Protein AF-A0A939FI98-F1 (afdb_monomer_lite)

Foldseek 3Di:
DPPPQLVVLQVVLVVQLVVCCVPPNCLDVSNLVSLQSNLVSCVVVVNPVSSVVSVVSSVVSPVVNVD

Structure (mmCIF, N/CA/C/O backbone):
data_AF-A0A939FI98-F1
#
_entry.id   AF-A0A939FI98-F1
#
loop_
_atom_site.group_PDB
_atom_site.id
_atom_site.type_symbol
_atom_site.label_atom_id
_atom_site.label_alt_id
_atom_site.label_comp_id
_atom_site.label_asym_id
_atom_site.label_entity_id
_atom_site.label_seq_id
_atom_site.pdbx_PDB_ins_code
_atom_site.Cartn_x
_atom_site.Cartn_y
_atom_site.Cartn_z
_atom_site.occupancy
_atom_site.B_iso_or_equiv
_atom_site.auth_seq_id
_atom_site.auth_comp_id
_atom_site.auth_asym_id
_atom_site.auth_atom_id
_atom_site.pdbx_PDB_model_num
ATOM 1 N N . MET A 1 1 ? 18.662 -15.197 -12.268 1.00 36.38 1 MET A N 1
ATOM 2 C CA . MET A 1 1 ? 17.936 -14.163 -11.509 1.00 36.38 1 MET A CA 1
ATOM 3 C C . MET A 1 1 ? 16.591 -14.035 -12.191 1.00 36.38 1 MET A C 1
ATOM 5 O O . MET A 1 1 ? 16.567 -13.577 -13.323 1.00 36.38 1 MET A O 1
ATOM 9 N N . VAL A 1 2 ? 15.527 -14.600 -11.611 1.00 46.19 2 VAL A N 1
ATOM 10 C CA . VAL A 1 2 ? 14.174 -14.383 -12.139 1.00 46.19 2 VAL A CA 1
ATOM 11 C C . VAL A 1 2 ? 13.858 -12.940 -11.751 1.00 46.19 2 VAL A C 1
ATOM 13 O O . VAL A 1 2 ? 13.734 -12.634 -10.570 1.00 46.19 2 VAL A O 1
ATOM 16 N N . GLY A 1 3 ? 13.971 -12.017 -12.706 1.00 48.12 3 GLY A N 1
ATOM 17 C CA . GLY A 1 3 ? 13.494 -10.658 -12.491 1.00 48.12 3 GLY A CA 1
ATOM 18 C C . GLY A 1 3 ? 11.994 -10.788 -12.321 1.00 48.12 3 GLY A C 1
ATOM 19 O O . GLY A 1 3 ? 11.345 -11.303 -13.228 1.00 48.12 3 GLY A O 1
ATOM 20 N N . GLY A 1 4 ? 11.473 -10.447 -11.143 1.00 53.97 4 GLY A N 1
ATOM 21 C CA . GLY A 1 4 ? 10.0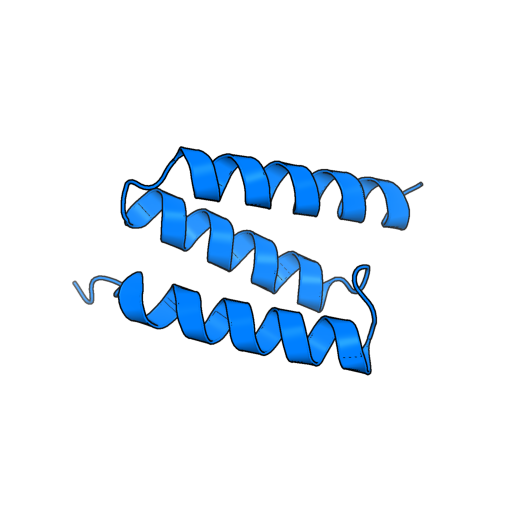35 -10.296 -10.983 1.00 53.97 4 GLY A CA 1
ATOM 22 C C . GLY A 1 4 ? 9.598 -9.311 -12.051 1.00 53.97 4 GLY A C 1
ATOM 23 O O . GLY A 1 4 ? 10.106 -8.200 -12.089 1.00 53.97 4 GLY A O 1
ATOM 24 N N . GLU A 1 5 ? 8.793 -9.761 -13.003 1.00 64.62 5 GLU A N 1
ATOM 25 C CA . GLU A 1 5 ? 8.278 -8.905 -14.061 1.00 64.62 5 GLU A CA 1
ATOM 26 C C . GLU A 1 5 ? 7.256 -7.980 -13.389 1.00 64.62 5 GLU A C 1
ATOM 28 O O . GLU A 1 5 ? 6.163 -8.457 -13.060 1.00 64.62 5 GLU A O 1
ATOM 33 N N . PRO A 1 6 ? 7.564 -6.691 -13.141 1.00 61.59 6 PRO A N 1
ATOM 34 C CA . PRO A 1 6 ? 6.592 -5.799 -12.514 1.00 61.59 6 PRO A CA 1
ATOM 35 C C . PRO A 1 6 ? 5.328 -5.687 -13.383 1.00 61.59 6 PRO A C 1
ATOM 37 O O . PRO A 1 6 ? 4.222 -5.575 -12.864 1.00 61.59 6 PRO A O 1
ATOM 40 N N . ASP A 1 7 ? 5.485 -5.893 -14.694 1.00 64.75 7 ASP A N 1
ATOM 41 C CA . ASP A 1 7 ? 4.432 -6.021 -15.705 1.00 64.75 7 ASP A CA 1
ATOM 42 C C . ASP A 1 7 ? 3.394 -7.118 -15.389 1.00 64.75 7 ASP A C 1
ATOM 44 O O . ASP A 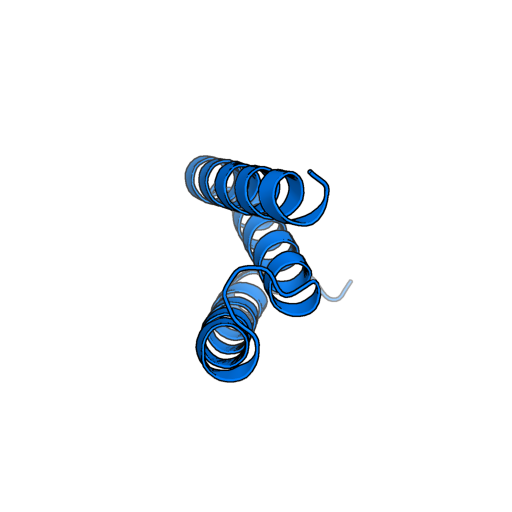1 7 ? 2.221 -6.987 -15.722 1.00 64.75 7 ASP A O 1
ATOM 48 N N . ARG A 1 8 ? 3.795 -8.196 -14.696 1.00 71.19 8 ARG A N 1
ATOM 49 C CA . ARG A 1 8 ? 2.878 -9.257 -14.236 1.00 71.19 8 ARG A CA 1
ATOM 50 C C . ARG A 1 8 ? 2.372 -9.036 -12.816 1.00 71.19 8 ARG A C 1
ATOM 52 O O . ARG A 1 8 ? 1.281 -9.497 -12.489 1.00 71.19 8 ARG A O 1
ATOM 59 N N . ALA A 1 9 ? 3.155 -8.367 -11.973 1.00 76.00 9 ALA A N 1
ATOM 60 C CA . ALA A 1 9 ? 2.785 -8.097 -10.587 1.00 76.00 9 ALA A CA 1
ATOM 61 C C . ALA A 1 9 ? 1.656 -7.062 -10.489 1.00 76.00 9 ALA A C 1
ATOM 63 O O . ALA A 1 9 ? 0.745 -7.244 -9.684 1.00 76.00 9 ALA A O 1
ATOM 64 N N . ILE A 1 10 ? 1.684 -6.032 -11.341 1.00 79.06 10 ILE A N 1
ATOM 65 C CA . ILE A 1 10 ? 0.672 -4.967 -11.392 1.00 79.06 10 ILE A CA 1
ATOM 66 C C . ILE A 1 10 ? -0.748 -5.525 -11.607 1.00 79.06 10 ILE A C 1
ATOM 68 O O . ILE A 1 10 ? -1.565 -5.382 -10.696 1.00 79.06 10 ILE A O 1
ATOM 72 N N . PRO A 1 11 ? -1.054 -6.246 -12.706 1.00 82.56 11 PRO A N 1
ATOM 73 C CA . PRO A 1 11 ? -2.418 -6.716 -12.962 1.00 82.56 11 PRO A CA 1
ATOM 74 C C . PRO A 1 11 ? -2.899 -7.750 -11.935 1.00 82.56 11 PRO A C 1
ATOM 76 O O . PRO A 1 11 ? -4.092 -7.828 -11.646 1.00 82.56 11 PRO A O 1
ATOM 79 N N . LEU A 1 12 ? -1.987 -8.541 -11.356 1.00 81.56 12 LEU A N 1
ATOM 80 C CA . LEU A 1 12 ? -2.322 -9.467 -10.272 1.00 81.56 12 LEU A CA 1
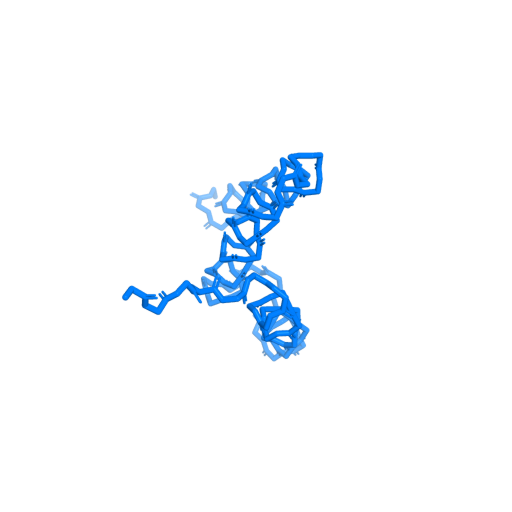ATOM 81 C C . LEU A 1 12 ? -2.714 -8.723 -8.994 1.00 81.56 12 LEU A C 1
ATOM 83 O O . LEU A 1 12 ? -3.708 -9.081 -8.367 1.00 81.56 12 LEU A O 1
ATOM 87 N N . CYS A 1 13 ? -1.956 -7.695 -8.609 1.00 79.62 13 CYS A N 1
ATOM 88 C CA . CYS A 1 13 ? -2.272 -6.916 -7.417 1.00 79.62 13 CYS A CA 1
ATOM 89 C C . CYS A 1 13 ? -3.559 -6.104 -7.609 1.00 79.62 13 CYS A C 1
ATOM 91 O O . CYS A 1 13 ? -4.365 -6.060 -6.686 1.00 79.62 13 CYS A O 1
ATOM 93 N N . GLU A 1 14 ? -3.804 -5.531 -8.792 1.00 82.44 14 GLU A N 1
ATOM 94 C CA . GLU A 1 14 ? -5.067 -4.837 -9.094 1.00 82.44 14 GLU A CA 1
ATOM 95 C C . GLU A 1 14 ? -6.282 -5.762 -8.956 1.00 82.44 14 GLU A C 1
ATOM 97 O O . GLU A 1 14 ? -7.241 -5.411 -8.269 1.00 82.44 14 GLU A O 1
ATOM 102 N N . ALA A 1 15 ? -6.216 -6.975 -9.517 1.00 84.06 15 ALA A N 1
ATOM 103 C CA . ALA A 1 15 ? -7.298 -7.952 -9.403 1.00 84.06 15 ALA A CA 1
ATOM 104 C C . ALA A 1 15 ? -7.571 -8.359 -7.945 1.00 84.06 15 ALA A C 1
ATOM 106 O O . ALA A 1 15 ? -8.728 -8.452 -7.532 1.00 84.06 15 ALA A O 1
ATOM 107 N N . VAL A 1 16 ? -6.513 -8.561 -7.150 1.00 82.00 16 VAL A N 1
ATOM 108 C CA . VAL A 1 16 ? -6.645 -8.883 -5.721 1.00 82.00 16 VAL A CA 1
ATOM 109 C C . VAL A 1 16 ? -7.244 -7.705 -4.954 1.00 82.00 16 VAL A C 1
ATOM 111 O O . VAL A 1 16 ? -8.103 -7.925 -4.105 1.00 82.00 16 VAL A O 1
ATOM 114 N N . ILE A 1 17 ? -6.861 -6.460 -5.259 1.00 79.00 17 ILE A N 1
ATOM 115 C CA . ILE A 1 17 ? -7.446 -5.270 -4.622 1.00 79.00 17 ILE A CA 1
ATOM 116 C C . ILE A 1 17 ? -8.939 -5.178 -4.942 1.00 79.00 17 ILE A C 1
ATOM 118 O O . ILE A 1 17 ? -9.729 -4.968 -4.026 1.00 79.00 17 ILE A O 1
ATOM 122 N N . GLU A 1 18 ? -9.346 -5.368 -6.199 1.00 82.62 18 GLU A N 1
ATOM 123 C CA . GLU A 1 18 ? -10.761 -5.322 -6.589 1.00 82.62 18 GLU A CA 1
ATOM 124 C C . GLU A 1 18 ? -11.587 -6.399 -5.870 1.00 82.62 18 GLU A C 1
ATOM 126 O O . GLU A 1 18 ? -12.609 -6.094 -5.249 1.00 82.62 18 GLU A O 1
ATOM 131 N N . GLU A 1 19 ? -11.113 -7.649 -5.879 1.00 81.62 19 GLU A N 1
ATOM 132 C CA . GLU A 1 19 ? -11.781 -8.763 -5.198 1.00 81.62 19 GLU A CA 1
ATOM 133 C C . GLU A 1 19 ? -11.858 -8.537 -3.681 1.00 81.62 19 GLU A C 1
ATOM 135 O O . GLU A 1 19 ? -12.902 -8.766 -3.056 1.00 81.62 19 GLU A O 1
ATOM 140 N N . SER A 1 20 ? -10.773 -8.043 -3.084 1.00 75.56 20 SER A N 1
ATOM 141 C CA . SER A 1 20 ? -10.681 -7.822 -1.641 1.00 75.56 20 SER A CA 1
ATOM 142 C C . SER A 1 20 ? -11.531 -6.638 -1.193 1.00 75.56 20 SER A C 1
ATOM 144 O O . SER A 1 20 ? -12.208 -6.738 -0.172 1.00 75.56 20 SER A O 1
ATOM 146 N N . VAL A 1 21 ? -11.596 -5.558 -1.976 1.00 79.75 21 VAL A N 1
ATOM 147 C CA . VAL A 1 21 ? -12.501 -4.426 -1.717 1.00 79.75 21 VAL A CA 1
ATOM 148 C C . VAL A 1 21 ? -13.960 -4.872 -1.791 1.00 79.75 21 VAL A C 1
ATOM 150 O O . VAL A 1 21 ? -14.751 -4.490 -0.929 1.00 79.75 21 VAL A O 1
ATOM 153 N N . LEU A 1 22 ? -14.318 -5.698 -2.778 1.00 79.56 22 LEU A N 1
ATOM 154 C CA . LEU A 1 22 ? -15.687 -6.193 -2.949 1.00 79.56 22 LEU A CA 1
ATOM 155 C C . LEU A 1 22 ? -16.102 -7.197 -1.864 1.00 79.56 22 LEU A C 1
ATOM 157 O O . LEU A 1 22 ? -17.262 -7.203 -1.452 1.00 79.56 22 LEU A O 1
ATOM 161 N N . THR A 1 23 ? -15.172 -8.035 -1.402 1.00 77.50 23 THR A N 1
ATOM 162 C CA . THR A 1 23 ? -15.469 -9.137 -0.470 1.00 77.50 23 THR A CA 1
ATOM 163 C C . THR A 1 23 ? -15.266 -8.747 0.993 1.00 77.50 23 THR A C 1
ATOM 165 O O . THR A 1 23 ? -16.083 -9.090 1.847 1.00 77.50 23 THR A O 1
ATOM 168 N N . HIS A 1 24 ? -14.183 -8.028 1.289 1.00 68.88 24 HIS A N 1
ATOM 169 C CA . HIS A 1 24 ? -13.721 -7.732 2.647 1.00 68.88 24 HIS A CA 1
ATOM 170 C C . HIS A 1 24 ? -13.712 -6.230 2.977 1.00 68.88 24 HIS A C 1
ATOM 172 O O . HIS A 1 24 ? -13.614 -5.859 4.147 1.00 68.88 24 HIS A O 1
ATOM 178 N N . GLY A 1 25 ? -13.853 -5.367 1.968 1.00 72.19 25 GLY A N 1
ATOM 179 C CA . GLY A 1 25 ? -13.761 -3.918 2.107 1.00 72.19 25 GLY A CA 1
ATOM 180 C C . GLY A 1 25 ? -12.343 -3.380 1.897 1.00 72.19 25 GLY A C 1
ATOM 181 O O . GLY A 1 25 ? -11.347 -4.106 1.927 1.00 72.19 25 GLY A O 1
ATOM 182 N N . ALA A 1 26 ? -12.254 -2.066 1.682 1.00 72.00 26 ALA A N 1
ATOM 183 C CA . ALA A 1 26 ? -10.987 -1.370 1.431 1.00 72.00 26 ALA A CA 1
ATOM 184 C C . ALA A 1 26 ? -9.995 -1.435 2.607 1.00 72.00 26 ALA A C 1
ATOM 186 O O . ALA A 1 26 ? -8.794 -1.301 2.403 1.00 72.00 26 ALA A O 1
ATOM 187 N N . ASP A 1 27 ? -10.496 -1.714 3.808 1.00 70.31 27 ASP A N 1
ATOM 188 C CA . ASP A 1 27 ? -9.743 -1.689 5.063 1.00 70.31 27 ASP A CA 1
ATOM 189 C C . ASP A 1 27 ? -9.307 -3.073 5.541 1.00 70.31 27 ASP A C 1
ATOM 191 O O . ASP A 1 27 ? -8.836 -3.251 6.664 1.00 70.31 27 ASP A O 1
ATOM 195 N N . HIS A 1 28 ? -9.488 -4.097 4.714 1.00 77.69 28 HIS A N 1
ATOM 196 C CA . HIS A 1 28 ? -9.007 -5.414 5.075 1.00 77.69 28 HIS A CA 1
ATOM 197 C C . HIS A 1 28 ? -7.470 -5.459 4.966 1.00 77.69 28 HIS A C 1
ATOM 199 O O . HIS A 1 28 ? -6.913 -4.963 3.981 1.00 77.69 28 HIS A O 1
ATOM 205 N N . PRO A 1 29 ? -6.756 -6.090 5.918 1.00 77.50 29 PRO A N 1
ATOM 206 C CA . PRO A 1 29 ? -5.297 -6.220 5.860 1.00 77.50 29 PRO A CA 1
ATOM 207 C C . PRO A 1 29 ? -4.789 -6.895 4.574 1.00 77.50 29 PRO A C 1
ATOM 209 O O . PRO A 1 29 ? -3.684 -6.602 4.128 1.00 77.50 29 PRO A O 1
ATOM 212 N N . ASP A 1 30 ? -5.601 -7.753 3.952 1.00 79.00 30 ASP A N 1
ATOM 213 C CA . ASP A 1 30 ? -5.280 -8.395 2.666 1.00 79.00 30 ASP A CA 1
ATOM 214 C C . ASP A 1 30 ? -5.294 -7.384 1.499 1.00 79.00 30 ASP A C 1
ATOM 216 O O . ASP A 1 30 ? -4.358 -7.327 0.700 1.00 79.00 30 ASP A O 1
ATOM 220 N N . THR A 1 31 ? -6.279 -6.476 1.487 1.00 82.12 31 THR A N 1
ATOM 221 C CA . THR A 1 31 ? -6.350 -5.348 0.543 1.00 82.12 31 THR A CA 1
ATOM 222 C C . THR A 1 31 ? -5.143 -4.419 0.697 1.00 82.12 31 THR A C 1
ATOM 224 O O . THR A 1 31 ? -4.548 -3.993 -0.296 1.00 82.12 31 THR A O 1
ATOM 227 N N . LEU A 1 32 ? -4.738 -4.130 1.940 1.00 81.81 32 LEU A N 1
ATOM 228 C CA . LEU A 1 32 ? -3.549 -3.319 2.222 1.00 81.81 32 LEU A CA 1
ATOM 229 C C . LEU A 1 32 ? -2.260 -3.978 1.724 1.00 81.81 32 LEU A C 1
ATOM 231 O O . LEU A 1 32 ? -1.416 -3.304 1.129 1.00 81.81 32 LEU A O 1
ATOM 235 N N . ALA A 1 33 ? -2.108 -5.287 1.942 1.00 82.50 33 ALA A N 1
ATOM 236 C CA . ALA A 1 33 ? -0.950 -6.035 1.464 1.00 82.50 33 ALA A CA 1
ATOM 237 C C . AL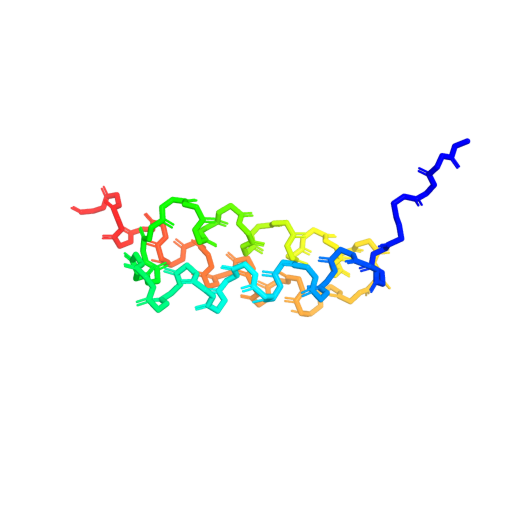A A 1 33 ? -0.859 -5.993 -0.070 1.00 82.50 33 ALA A C 1
ATOM 239 O O . ALA A 1 33 ? 0.211 -5.713 -0.616 1.00 82.50 33 ALA A O 1
ATOM 240 N N . ALA A 1 34 ? -1.982 -6.178 -0.768 1.00 83.19 34 ALA A N 1
ATOM 241 C CA . ALA A 1 34 ? -2.034 -6.095 -2.226 1.00 83.19 34 ALA A CA 1
ATOM 242 C C . ALA A 1 34 ? -1.688 -4.687 -2.752 1.00 83.19 34 ALA A C 1
ATOM 244 O O . ALA A 1 34 ? -0.888 -4.561 -3.683 1.00 83.19 34 ALA A O 1
ATOM 245 N N . ARG A 1 35 ? -2.189 -3.616 -2.114 1.00 83.44 35 ARG A N 1
ATOM 246 C CA . ARG A 1 35 ? -1.815 -2.221 -2.441 1.00 83.44 35 ARG A CA 1
ATOM 247 C C . ARG A 1 35 ? -0.327 -1.947 -2.238 1.00 83.44 35 ARG A C 1
ATOM 249 O O . ARG A 1 35 ? 0.298 -1.296 -3.073 1.00 83.44 35 ARG A O 1
ATOM 256 N N . HIS A 1 36 ? 0.255 -2.469 -1.162 1.00 83.94 36 HIS A N 1
ATOM 257 C CA . HIS A 1 36 ? 1.685 -2.334 -0.890 1.00 83.94 36 HIS A CA 1
ATOM 258 C C . HIS A 1 36 ? 2.536 -3.041 -1.958 1.00 83.94 36 HIS A C 1
ATOM 260 O O . HIS A 1 36 ? 3.545 -2.500 -2.416 1.00 83.94 36 HIS A O 1
ATOM 266 N N . HIS A 1 37 ? 2.126 -4.236 -2.390 1.00 83.62 37 HIS A N 1
ATOM 267 C CA . HIS A 1 37 ? 2.797 -4.958 -3.473 1.00 83.62 37 HIS A CA 1
ATOM 268 C C . HIS A 1 37 ? 2.673 -4.242 -4.823 1.00 83.62 37 HIS A C 1
ATOM 270 O O . HIS A 1 37 ? 3.661 -4.164 -5.555 1.00 83.62 37 HIS A O 1
ATOM 276 N N . LEU A 1 38 ? 1.512 -3.651 -5.115 1.00 83.75 38 LEU A N 1
ATOM 277 C CA . LEU A 1 38 ? 1.305 -2.836 -6.310 1.00 83.75 38 LEU A CA 1
ATOM 278 C C . LEU A 1 38 ? 2.227 -1.607 -6.321 1.00 83.75 38 LEU A C 1
ATOM 280 O O . LEU A 1 38 ? 2.908 -1.347 -7.311 1.00 83.75 38 LEU A O 1
ATOM 284 N N . ALA A 1 39 ? 2.310 -0.886 -5.200 1.00 86.00 39 ALA A N 1
ATOM 285 C CA . ALA A 1 39 ? 3.184 0.277 -5.066 1.00 86.00 39 ALA A CA 1
ATOM 286 C C . ALA A 1 39 ? 4.669 -0.087 -5.245 1.00 86.00 39 ALA A C 1
ATOM 288 O O . ALA A 1 39 ? 5.412 0.633 -5.915 1.00 86.00 39 ALA A O 1
ATOM 289 N N . ALA A 1 40 ? 5.097 -1.229 -4.697 1.00 84.19 40 ALA A N 1
ATOM 290 C CA . ALA A 1 40 ? 6.450 -1.740 -4.895 1.00 84.19 40 ALA A CA 1
ATOM 291 C C . ALA A 1 40 ? 6.727 -2.068 -6.372 1.00 84.19 40 ALA A C 1
ATOM 293 O O . ALA A 1 40 ? 7.761 -1.657 -6.897 1.00 84.19 40 ALA A O 1
ATOM 294 N N . ALA A 1 41 ? 5.787 -2.726 -7.059 1.00 85.19 41 ALA A N 1
ATOM 295 C CA . ALA A 1 41 ? 5.915 -3.052 -8.479 1.00 85.19 41 ALA A CA 1
ATOM 296 C C . ALA A 1 41 ? 6.019 -1.794 -9.361 1.00 85.19 41 ALA A C 1
ATOM 298 O O . ALA A 1 41 ? 6.854 -1.749 -10.262 1.00 85.19 41 ALA A O 1
ATOM 299 N N . TYR A 1 42 ? 5.251 -0.739 -9.065 1.00 84.38 42 TYR A N 1
ATOM 300 C CA . TYR A 1 42 ? 5.401 0.554 -9.744 1.00 84.38 42 TYR A CA 1
ATOM 301 C C . TYR A 1 42 ? 6.766 1.199 -9.486 1.00 84.38 42 TYR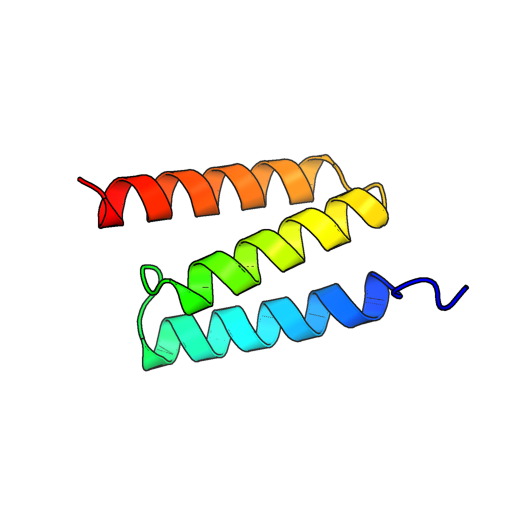 A C 1
ATOM 303 O O . TYR A 1 42 ? 7.370 1.746 -10.409 1.00 84.38 42 TYR A O 1
ATOM 311 N N . GLY A 1 43 ? 7.291 1.089 -8.262 1.00 83.00 43 GLY A N 1
ATOM 312 C CA . GLY A 1 43 ? 8.641 1.547 -7.933 1.00 83.00 43 GLY A CA 1
ATOM 313 C C . GLY A 1 43 ? 9.723 0.818 -8.735 1.00 83.00 43 GLY A C 1
ATOM 314 O O . GLY A 1 43 ? 10.648 1.462 -9.232 1.00 83.00 43 GLY A O 1
ATOM 315 N N . GLU A 1 44 ? 9.584 -0.498 -8.920 1.00 83.38 44 GLU A N 1
ATOM 316 C CA . GLU A 1 44 ? 10.501 -1.300 -9.744 1.00 83.38 44 GLU A CA 1
ATOM 317 C C . GLU A 1 44 ? 10.377 -1.000 -11.246 1.00 83.38 44 GLU A C 1
ATOM 319 O O . GLU A 1 44 ? 11.382 -1.023 -11.956 1.00 83.38 44 GLU A O 1
ATOM 324 N N . SER A 1 45 ? 9.182 -0.642 -11.725 1.00 81.25 45 SER A N 1
ATOM 325 C CA . SER A 1 45 ? 8.964 -0.151 -13.096 1.00 81.25 45 SER A CA 1
ATOM 326 C C . SER A 1 45 ? 9.524 1.257 -13.348 1.00 81.25 45 SER A C 1
ATOM 328 O O . SER A 1 45 ? 9.594 1.687 -14.498 1.00 81.25 45 SER A O 1
ATOM 330 N N . GLY A 1 46 ? 9.934 1.981 -12.299 1.00 83.31 46 GLY A N 1
ATOM 331 C CA . GLY A 1 46 ? 10.394 3.373 -12.382 1.00 83.31 46 GLY A CA 1
ATOM 332 C C . GLY A 1 46 ? 9.273 4.417 -12.302 1.00 83.31 46 GLY A C 1
ATOM 333 O O . GLY A 1 46 ? 9.547 5.617 -12.362 1.00 83.31 46 GLY A O 1
ATOM 334 N N . ASP A 1 47 ? 8.029 3.984 -12.101 1.00 84.12 47 ASP A N 1
ATOM 335 C CA . ASP A 1 47 ? 6.834 4.819 -11.975 1.00 84.12 47 ASP A CA 1
ATOM 336 C C . ASP A 1 47 ? 6.646 5.286 -10.519 1.00 84.12 47 ASP A C 1
ATOM 338 O O . ASP A 1 47 ? 5.722 4.911 -9.791 1.00 84.12 47 ASP A O 1
ATOM 342 N N . LEU A 1 48 ? 7.584 6.119 -10.062 1.00 82.75 48 LEU A N 1
ATOM 343 C CA . LEU A 1 48 ? 7.636 6.586 -8.673 1.00 82.75 48 LEU A CA 1
ATOM 344 C C . LEU A 1 48 ? 6.426 7.448 -8.272 1.00 82.75 48 LEU A C 1
ATOM 346 O O . LEU A 1 48 ? 6.061 7.462 -7.094 1.00 82.75 48 LEU A O 1
ATOM 350 N N . GLU A 1 49 ? 5.791 8.150 -9.217 1.00 86.56 49 GLU A N 1
ATOM 351 C CA . GLU A 1 49 ? 4.567 8.922 -8.951 1.00 86.56 49 GLU A CA 1
ATOM 352 C C . GLU A 1 49 ? 3.404 8.006 -8.556 1.00 86.56 49 GLU A C 1
ATOM 354 O O . GLU A 1 49 ? 2.803 8.206 -7.496 1.00 86.56 49 GLU A O 1
ATOM 359 N N . HIS A 1 50 ? 3.145 6.963 -9.350 1.00 81.50 50 HIS A N 1
ATOM 360 C CA . HIS A 1 50 ? 2.100 5.976 -9.070 1.00 81.50 50 HIS A CA 1
ATOM 361 C C . HIS A 1 50 ? 2.395 5.194 -7.787 1.00 81.50 50 HIS A C 1
ATOM 363 O O . HIS A 1 50 ? 1.513 5.047 -6.940 1.00 81.50 50 HIS A O 1
ATOM 369 N N . ALA A 1 51 ? 3.650 4.780 -7.582 1.00 84.62 51 ALA A N 1
ATOM 370 C CA . ALA A 1 51 ? 4.069 4.116 -6.350 1.00 84.62 51 ALA A CA 1
ATOM 371 C C . ALA A 1 51 ? 3.792 4.982 -5.110 1.00 84.62 51 ALA A C 1
ATOM 373 O O . ALA A 1 51 ? 3.226 4.514 -4.122 1.00 84.62 51 ALA A O 1
ATOM 374 N N . THR A 1 52 ? 4.153 6.267 -5.163 1.00 87.00 52 THR A N 1
ATOM 375 C CA . THR A 1 52 ? 3.973 7.190 -4.033 1.00 87.00 52 THR A CA 1
ATOM 376 C C . THR A 1 52 ? 2.498 7.465 -3.745 1.00 87.00 52 THR A C 1
ATOM 378 O O . THR A 1 52 ? 2.118 7.559 -2.576 1.00 87.00 52 THR A O 1
ATOM 381 N N . ALA A 1 53 ? 1.666 7.611 -4.780 1.00 86.94 53 ALA A N 1
ATOM 382 C CA . ALA A 1 53 ? 0.223 7.785 -4.617 1.00 86.94 53 ALA A CA 1
ATOM 383 C C . ALA A 1 53 ? -0.402 6.573 -3.907 1.00 86.94 53 ALA A C 1
ATOM 385 O O . ALA A 1 53 ? -1.048 6.739 -2.873 1.00 86.94 53 ALA A O 1
ATOM 386 N N . LEU A 1 54 ? -0.089 5.362 -4.378 1.00 83.44 54 LEU A N 1
ATOM 387 C CA . LEU A 1 54 ? -0.583 4.116 -3.789 1.00 83.44 54 LEU A CA 1
ATOM 388 C C . LEU A 1 54 ? -0.110 3.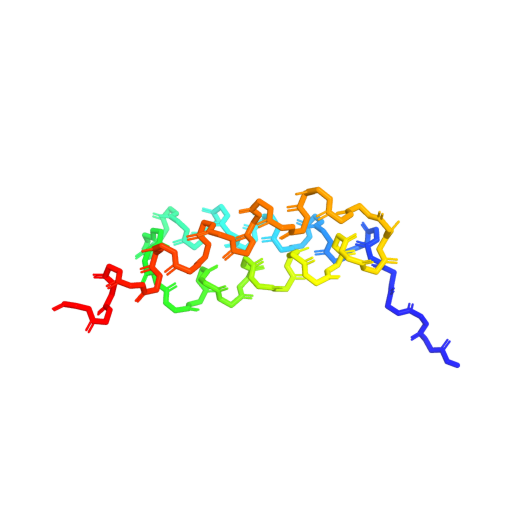906 -2.347 1.00 83.44 54 LEU A C 1
ATOM 390 O O . LEU A 1 54 ? -0.891 3.476 -1.499 1.00 83.44 54 LEU A O 1
ATOM 394 N N . PHE A 1 55 ? 1.143 4.251 -2.036 1.00 82.12 55 PHE A N 1
ATOM 395 C CA . PHE A 1 55 ? 1.643 4.201 -0.660 1.00 82.12 55 PHE A CA 1
ATOM 396 C C . PHE A 1 55 ? 0.893 5.154 0.275 1.00 82.12 55 PHE A C 1
ATOM 398 O O . PHE A 1 55 ? 0.654 4.806 1.430 1.00 82.12 55 PHE A O 1
ATOM 405 N N . LYS A 1 56 ? 0.512 6.346 -0.202 1.00 86.19 56 LYS A N 1
ATOM 406 C CA . LYS A 1 56 ? -0.266 7.305 0.596 1.00 86.19 56 LYS A CA 1
ATOM 407 C C . LYS A 1 56 ? -1.683 6.814 0.859 1.00 86.19 56 LYS A C 1
ATOM 409 O O . LYS A 1 56 ? -2.156 6.966 1.980 1.00 86.19 56 LYS A O 1
ATOM 414 N N . GLU A 1 57 ? -2.335 6.229 -0.143 1.00 82.31 57 GLU A N 1
ATOM 415 C CA . GLU A 1 57 ? -3.657 5.619 0.034 1.00 82.31 57 GLU A CA 1
ATOM 416 C C . GLU A 1 57 ? -3.589 4.478 1.054 1.00 82.31 57 GLU A C 1
ATOM 418 O O . GLU A 1 57 ? -4.282 4.531 2.066 1.00 82.31 57 GLU A O 1
ATOM 423 N N . ALA A 1 58 ? -2.657 3.534 0.878 1.00 79.94 58 ALA A N 1
ATOM 424 C CA . ALA A 1 58 ? -2.478 2.418 1.809 1.00 79.94 58 ALA A CA 1
ATOM 425 C C . ALA A 1 58 ? -2.151 2.875 3.245 1.00 79.94 58 ALA A C 1
ATOM 427 O O . ALA A 1 58 ? -2.600 2.257 4.209 1.00 79.94 58 ALA A O 1
ATOM 428 N N . ALA A 1 59 ? -1.385 3.960 3.406 1.00 81.50 59 ALA A N 1
ATOM 429 C CA . ALA A 1 59 ? -1.110 4.542 4.717 1.00 81.50 59 ALA A CA 1
ATOM 430 C C . ALA A 1 59 ? -2.371 5.148 5.353 1.00 81.50 59 ALA A C 1
ATOM 432 O O . ALA A 1 59 ? -2.643 4.870 6.518 1.00 81.50 59 ALA A O 1
ATOM 433 N N . ALA A 1 60 ? -3.162 5.911 4.593 1.00 82.88 60 ALA A N 1
ATOM 434 C CA . ALA A 1 60 ? -4.407 6.504 5.082 1.00 82.88 60 ALA A CA 1
ATOM 435 C C . ALA A 1 60 ? -5.436 5.435 5.494 1.00 82.88 60 ALA A C 1
ATOM 437 O O . ALA A 1 60 ? -6.080 5.561 6.537 1.00 82.88 60 ALA A O 1
ATOM 438 N N . ASP A 1 61 ? -5.548 4.358 4.714 1.00 75.69 61 ASP A N 1
ATOM 439 C CA . ASP A 1 61 ? -6.382 3.202 5.056 1.00 75.69 61 ASP A CA 1
ATOM 440 C C . ASP A 1 61 ? -5.861 2.501 6.325 1.00 75.69 61 ASP A C 1
ATOM 442 O O . ASP A 1 61 ? -6.626 2.201 7.241 1.00 75.69 61 ASP A O 1
ATOM 446 N N . SER A 1 62 ? -4.541 2.300 6.440 1.00 73.00 62 SER A N 1
ATOM 447 C CA . SER A 1 62 ? -3.935 1.703 7.637 1.00 73.00 62 SER A CA 1
ATOM 448 C C . SER A 1 62 ? -4.147 2.545 8.898 1.00 73.00 62 SER A C 1
ATOM 450 O O . SER A 1 62 ? -4.332 1.973 9.975 1.00 73.00 62 SER A O 1
ATOM 452 N N . GLU A 1 63 ? -4.123 3.877 8.797 1.00 81.06 63 GLU A N 1
ATOM 453 C CA . GLU A 1 63 ? -4.438 4.775 9.915 1.00 81.06 63 GLU A CA 1
ATOM 454 C C . GLU A 1 63 ? -5.907 4.654 10.341 1.00 81.06 63 GLU A C 1
ATOM 456 O O . GLU A 1 63 ? -6.201 4.696 11.535 1.00 81.06 63 GLU A O 1
ATOM 461 N N . ARG A 1 64 ? -6.824 4.429 9.393 1.00 75.31 64 ARG A N 1
ATOM 462 C CA . ARG A 1 64 ? -8.256 4.239 9.666 1.00 75.31 64 ARG A CA 1
ATOM 463 C C . ARG A 1 64 ? -8.575 2.914 10.367 1.00 75.31 64 ARG A C 1
ATOM 465 O O . ARG A 1 64 ? -9.559 2.842 11.097 1.00 75.31 64 ARG A O 1
ATOM 472 N N . ILE A 1 65 ? -7.757 1.883 10.149 1.00 69.69 65 ILE A N 1
ATOM 473 C CA . ILE A 1 65 ? -7.885 0.565 10.800 1.00 69.69 65 ILE A CA 1
ATOM 474 C C . ILE A 1 65 ? -7.260 0.560 12.198 1.00 69.69 65 ILE A C 1
ATOM 476 O O . ILE A 1 65 ? -7.725 -0.158 13.082 1.00 69.69 65 ILE A O 1
ATOM 480 N N . CYS A 1 66 ? -6.166 1.304 12.378 1.00 65.62 66 CYS A N 1
ATOM 481 C CA . CYS A 1 66 ? -5.376 1.303 13.610 1.00 65.62 66 CYS A CA 1
ATOM 482 C C . CYS A 1 66 ? -5.828 2.367 14.634 1.00 65.62 66 CYS A C 1
ATOM 484 O O . CYS A 1 66 ? -5.405 2.306 15.790 1.00 65.62 66 CYS A O 1
ATOM 486 N N . GLY A 1 67 ? -6.652 3.336 14.218 1.00 62.31 67 GLY A N 1
ATOM 487 C CA . GLY A 1 67 ? -7.263 4.364 15.074 1.00 62.31 67 GLY A CA 1
ATOM 488 C C . GLY A 1 67 ? -8.623 3.960 15.626 1.00 62.31 67 GLY A C 1
ATOM 489 O O . GLY A 1 67 ? -8.845 4.199 16.835 1.00 62.31 67 GLY A O 1
#

Organism: NCBI:txid163361

Radius of gyration: 12.07 Å; chains: 1; bounding box: 34×23×31 Å

pLDDT: mean 77.27, std 10.04, range [36.38, 87.0]

Secondary structure (DSSP, 8-state):
-----HHHHHHHHHHHHHHHHHHT-TT-HHHHHHHHHHHHHHHHHT-HHHHHHHHHHHHHHHHHHH-

InterPro domains:
  IPR011990 Tetratricopeptide-like helical domain superfamily [G3DSA:1.25.40.10] (2-67)
  IPR011990 Tetratricopeptide-like helical domain superfamily [SSF48452] (4-60)

Sequence (67 aa):
MVGGEPDRAIPLCEAVIEESVLTHGADHPDTLAARHHLAAAYGESGDLEHATALFKEAAADSERICG